Protein AF-A0A6N2LT58-F1 (afdb_monomer)

Solvent-accessible surface area (backbone atoms only — not comparable to full-atom values): 8124 Å² total; per-residue (Å²): 132,65,66,68,90,77,71,54,77,80,77,47,64,88,42,26,42,30,27,50,72,83,41,80,60,31,62,36,74,55,60,66,61,52,51,51,50,51,53,49,36,28,76,70,65,76,35,65,68,76,52,36,67,24,63,40,74,90,80,38,30,35,44,35,38,73,70,86,88,74,65,68,45,79,41,75,38,74,94,40,49,72,60,55,69,74,55,80,76,71,93,80,52,72,67,58,40,42,74,71,54,34,36,46,61,42,30,73,69,29,50,78,62,49,93,79,75,98,43,73,65,75,74,48,53,67,70,73,68,72,81,126

Organism: Salix viminalis (NCBI:txid40686)

pLDDT: mean 84.76, std 14.36, range [36.72, 97.31]

InterPro domains:
  IPR007646 RNA polymerase Rpb2, domain 4 [PF04566] (18-79)
  IPR015712 DNA-directed RNA polymerase, subunit 2 [PTHR20856] (9-120)

Structure (mmCIF, N/CA/C/O backbone):
data_AF-A0A6N2LT58-F1
#
_entry.id   AF-A0A6N2LT58-F1
#
loop_
_atom_site.group_PDB
_atom_site.id
_atom_site.type_symbol
_atom_site.label_atom_id
_atom_site.label_alt_id
_atom_site.label_comp_id
_atom_site.label_asym_id
_atom_site.label_entity_id
_atom_site.label_seq_id
_atom_site.pdbx_PDB_ins_code
_atom_site.Cartn_x
_atom_site.Cartn_y
_atom_site.Cartn_z
_atom_site.occupancy
_atom_site.B_iso_or_equiv
_atom_site.auth_seq_id
_atom_site.auth_comp_id
_atom_site.auth_asym_id
_atom_site.auth_atom_id
_atom_site.pdbx_PDB_model_num
ATOM 1 N N . MET A 1 1 ? -7.400 -14.099 9.795 1.00 52.59 1 MET A N 1
ATOM 2 C CA . MET A 1 1 ? -8.161 -12.868 10.086 1.00 52.59 1 MET A CA 1
ATOM 3 C C . MET A 1 1 ? -9.431 -13.277 10.810 1.00 52.59 1 MET A C 1
ATOM 5 O O . MET A 1 1 ? -10.234 -14.013 10.250 1.00 52.59 1 MET A O 1
ATOM 9 N N . GLU A 1 2 ? -9.542 -12.916 12.078 1.00 54.81 2 GLU A N 1
ATOM 10 C CA . GLU A 1 2 ? -10.715 -13.184 12.918 1.00 54.81 2 GLU A CA 1
ATOM 11 C C . GLU A 1 2 ? -11.794 -12.111 12.651 1.00 54.81 2 GLU A C 1
ATOM 13 O O . GLU A 1 2 ? -11.472 -10.959 12.351 1.00 54.81 2 GLU A O 1
ATOM 18 N N . LYS A 1 3 ? -13.079 -12.492 12.687 1.00 55.97 3 LYS A N 1
ATOM 19 C CA . LYS A 1 3 ? -14.204 -11.607 12.334 1.00 55.97 3 LYS A CA 1
ATOM 20 C C . LYS A 1 3 ? -14.567 -10.660 13.484 1.00 55.97 3 LYS A C 1
ATOM 22 O O . LYS A 1 3 ? -14.487 -11.021 14.650 1.00 55.97 3 LYS A O 1
ATOM 27 N N . LEU A 1 4 ? -15.049 -9.468 13.127 1.00 58.91 4 LEU A N 1
ATOM 28 C CA . LEU A 1 4 ? -15.333 -8.341 14.030 1.00 58.91 4 LEU A CA 1
ATOM 29 C C . LEU A 1 4 ? -16.300 -8.607 15.189 1.00 58.91 4 LEU A C 1
ATOM 31 O O . LEU A 1 4 ? -16.281 -7.877 16.174 1.00 58.91 4 LEU A O 1
ATOM 35 N N . VAL A 1 5 ? -17.173 -9.602 15.047 1.00 59.97 5 VAL A N 1
ATOM 36 C CA . VAL A 1 5 ?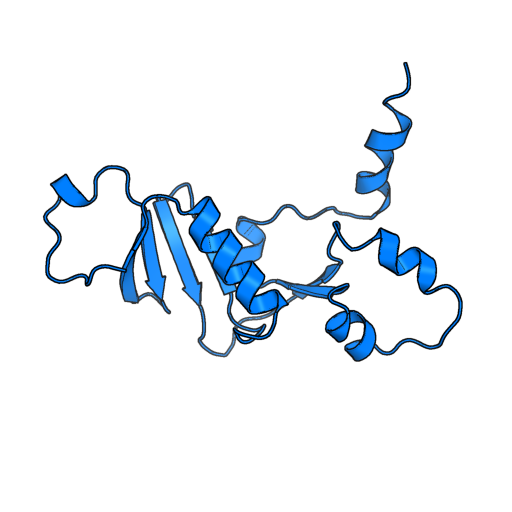 -18.330 -9.791 15.933 1.00 59.97 5 VAL A CA 1
ATOM 37 C C . VAL A 1 5 ? -17.921 -10.279 17.333 1.00 59.97 5 VAL A C 1
ATOM 39 O O . VAL A 1 5 ? -18.688 -10.119 18.276 1.00 59.97 5 VAL A O 1
ATOM 42 N N . ASP A 1 6 ? -16.691 -10.785 17.495 1.00 58.19 6 ASP A N 1
ATOM 43 C CA . ASP A 1 6 ? -16.266 -11.523 18.695 1.00 58.19 6 ASP A CA 1
ATOM 44 C C . ASP A 1 6 ? -15.222 -10.797 19.578 1.00 58.19 6 ASP A C 1
ATOM 46 O O . ASP A 1 6 ? -14.580 -11.419 20.435 1.00 58.19 6 ASP A O 1
ATOM 50 N N . TYR A 1 7 ? -15.023 -9.483 19.408 1.00 60.06 7 TYR A N 1
ATOM 51 C CA . TYR A 1 7 ? -13.982 -8.741 20.135 1.00 60.06 7 TYR A CA 1
ATOM 52 C C . TYR A 1 7 ? -14.486 -7.987 21.373 1.00 60.06 7 TYR A C 1
ATOM 54 O O . TYR A 1 7 ? -15.169 -6.971 21.278 1.00 60.06 7 TYR A O 1
ATOM 62 N N . THR A 1 8 ? -14.049 -8.429 22.555 1.00 62.91 8 THR A N 1
ATOM 63 C CA . THR A 1 8 ? -14.052 -7.632 23.793 1.00 62.91 8 THR A CA 1
ATOM 64 C C . THR A 1 8 ? -12.885 -6.635 23.811 1.00 62.91 8 THR A C 1
ATOM 66 O O . THR A 1 8 ? -11.825 -6.910 23.253 1.00 62.91 8 THR A O 1
ATOM 69 N N . TYR A 1 9 ? -13.046 -5.491 24.493 1.00 64.56 9 TYR A N 1
ATOM 70 C CA . TYR A 1 9 ? -12.046 -4.405 24.545 1.00 64.56 9 TYR A CA 1
ATOM 71 C C . TYR A 1 9 ? -10.641 -4.887 24.957 1.00 64.56 9 TYR A C 1
ATOM 73 O O . TYR A 1 9 ? -9.645 -4.497 24.357 1.00 64.56 9 TYR A O 1
ATOM 81 N N . THR A 1 10 ? -10.560 -5.822 25.906 1.00 63.62 10 THR A N 1
ATOM 82 C CA . THR A 1 10 ? -9.302 -6.419 26.387 1.00 63.62 10 THR A CA 1
ATOM 83 C C . THR A 1 10 ? -8.560 -7.227 25.314 1.00 63.62 10 THR A C 1
ATOM 85 O O . THR A 1 10 ? -7.340 -7.299 25.337 1.00 63.62 10 THR A O 1
ATOM 88 N N . LYS A 1 11 ? -9.265 -7.813 24.333 1.00 70.88 11 LYS A N 1
ATOM 89 C CA . LYS A 1 11 ? -8.638 -8.554 23.219 1.00 70.88 11 LYS A CA 1
ATOM 90 C C . LYS A 1 11 ? -8.068 -7.642 22.123 1.00 70.88 11 LYS A C 1
ATOM 92 O O . LYS A 1 11 ? -7.389 -8.138 21.225 1.00 70.88 11 LYS A O 1
ATOM 97 N N . LEU A 1 12 ? -8.365 -6.342 22.168 1.00 73.62 12 LEU A N 1
ATOM 98 C CA . LEU A 1 12 ? -7.896 -5.342 21.201 1.00 73.62 12 LEU A CA 1
ATOM 99 C C . LEU A 1 12 ? -6.615 -4.633 21.662 1.00 73.62 12 LEU A C 1
ATOM 101 O O . LEU A 1 12 ? -5.973 -3.939 20.872 1.00 73.62 12 LEU A O 1
ATOM 105 N N . GLU A 1 13 ? -6.233 -4.796 22.929 1.00 80.38 13 GLU A N 1
ATOM 106 C CA . GLU A 1 13 ? -5.013 -4.213 23.476 1.00 80.38 13 GLU A CA 1
ATOM 107 C C . GLU A 1 13 ? -3.783 -4.741 22.717 1.00 80.38 13 GLU A C 1
ATOM 109 O O . GLU A 1 13 ? -3.700 -5.920 22.381 1.00 80.38 13 GLU A O 1
ATOM 114 N N . GLY A 1 14 ? -2.857 -3.853 22.344 1.00 84.00 14 GLY A N 1
ATOM 115 C CA . GLY A 1 14 ? -1.689 -4.219 21.528 1.00 84.00 14 GLY A CA 1
ATOM 116 C C . GLY A 1 14 ? -1.953 -4.472 20.032 1.00 84.00 14 GLY A C 1
ATOM 117 O O . GLY A 1 14 ? -1.006 -4.434 19.252 1.00 84.00 14 GLY A O 1
ATOM 118 N N . LYS A 1 15 ? -3.212 -4.569 19.571 1.00 90.44 15 LYS A N 1
ATOM 119 C CA . LYS A 1 15 ? -3.549 -4.792 18.146 1.00 90.44 15 LYS A CA 1
ATOM 120 C C . LYS A 1 15 ? -3.869 -3.509 17.371 1.00 90.44 15 LYS A C 1
ATOM 122 O O . LYS A 1 15 ? -4.354 -2.538 17.949 1.00 90.44 15 LYS A O 1
ATOM 127 N N . HIS A 1 16 ? -3.620 -3.524 16.065 1.00 93.75 16 HIS A N 1
ATOM 128 C CA . HIS A 1 16 ? -3.985 -2.469 15.118 1.00 93.75 16 HIS A CA 1
ATOM 129 C C . HIS A 1 16 ? -5.311 -2.805 14.433 1.00 93.75 16 HIS A C 1
ATOM 131 O O . HIS A 1 16 ? -5.568 -3.963 14.100 1.00 93.75 16 HIS A O 1
ATOM 137 N N . LYS A 1 17 ? -6.169 -1.808 14.214 1.00 94.12 17 LYS A N 1
ATOM 138 C CA . LYS A 1 17 ? -7.443 -2.004 13.504 1.00 94.12 17 LYS A CA 1
ATOM 139 C C . LYS A 1 17 ? -7.211 -2.006 12.000 1.00 94.12 17 LYS A C 1
ATOM 141 O O . LYS A 1 17 ? -6.447 -1.192 11.504 1.00 94.12 17 LYS A O 1
ATOM 146 N N . VAL A 1 18 ? -7.896 -2.877 11.269 1.00 96.50 18 VAL A N 1
ATOM 147 C CA . VAL A 1 18 ? -7.812 -2.952 9.806 1.00 96.50 18 VAL A CA 1
ATOM 148 C C . VAL A 1 18 ? -9.106 -2.430 9.200 1.00 96.50 18 VAL A C 1
ATOM 150 O O . VAL A 1 18 ? -10.177 -2.981 9.464 1.00 96.50 18 VAL A O 1
ATOM 153 N N . PHE A 1 19 ? -9.008 -1.399 8.371 1.00 97.12 19 PHE A N 1
ATOM 154 C CA . PHE A 1 19 ? -10.127 -0.782 7.670 1.00 97.12 19 PHE A CA 1
ATOM 155 C C . PHE A 1 19 ? -10.036 -1.029 6.165 1.00 97.12 19 PHE A C 1
ATOM 157 O O . PHE A 1 19 ? -8.963 -0.914 5.580 1.00 97.12 19 PHE A O 1
ATOM 164 N N . LEU A 1 20 ? -11.175 -1.317 5.537 1.00 96.75 20 LEU A N 1
ATOM 165 C CA . LEU A 1 20 ? -11.339 -1.398 4.089 1.00 96.75 20 LEU A CA 1
ATOM 166 C C . LEU A 1 20 ? -12.399 -0.383 3.654 1.00 96.75 20 LEU A C 1
ATOM 168 O O . LEU A 1 20 ? -13.561 -0.515 4.033 1.00 96.75 20 LEU A O 1
ATOM 172 N N . ASN A 1 21 ? -12.005 0.629 2.876 1.00 95.62 21 ASN A N 1
ATOM 173 C CA . ASN A 1 21 ? -12.878 1.730 2.435 1.00 95.62 21 ASN A CA 1
ATOM 174 C C . ASN A 1 21 ? -13.663 2.369 3.604 1.00 95.62 21 ASN A C 1
ATOM 176 O O . ASN A 1 21 ? -14.866 2.603 3.512 1.00 95.62 21 ASN A O 1
ATOM 180 N N . GLY A 1 22 ? -12.998 2.568 4.748 1.00 93.38 22 GLY A N 1
ATOM 181 C CA . GLY A 1 22 ? -13.601 3.116 5.971 1.00 93.38 22 GLY A CA 1
ATOM 182 C C . GLY A 1 22 ? -14.407 2.119 6.817 1.00 93.38 22 GLY A C 1
ATOM 183 O O . GLY A 1 22 ? -14.709 2.409 7.972 1.00 93.38 22 GLY A O 1
ATOM 184 N N . GLY A 1 23 ? -14.709 0.922 6.307 1.00 96.06 23 GLY A N 1
ATOM 185 C CA . GLY A 1 23 ? -15.316 -0.148 7.096 1.00 96.06 23 GLY A CA 1
ATOM 186 C C . GLY A 1 23 ? -14.270 -0.882 7.929 1.00 96.06 23 GLY A C 1
ATOM 187 O O . GLY A 1 23 ? -13.305 -1.404 7.377 1.00 96.06 23 GLY A O 1
ATOM 188 N N . TRP A 1 24 ? -14.446 -0.962 9.249 1.00 93.38 24 TRP A N 1
ATOM 189 C CA . TRP A 1 24 ? -13.612 -1.832 10.086 1.00 93.38 24 TRP A CA 1
ATOM 190 C C . TRP A 1 24 ? -13.877 -3.287 9.670 1.00 93.38 24 TRP A C 1
ATOM 192 O O . TRP A 1 24 ? -15.033 -3.699 9.614 1.00 93.38 24 TRP A O 1
ATOM 202 N N . VAL A 1 25 ? -12.831 -4.056 9.350 1.00 93.56 25 VAL A N 1
ATOM 203 C CA . VAL A 1 25 ? -12.945 -5.460 8.898 1.00 93.56 25 VAL A CA 1
ATOM 204 C C . VAL A 1 25 ? -12.238 -6.468 9.804 1.00 93.56 25 VAL A C 1
ATOM 206 O O . VAL A 1 25 ? -12.555 -7.655 9.759 1.00 93.56 25 VAL A O 1
ATOM 209 N N . GLY A 1 26 ? -11.326 -6.022 10.667 1.00 91.50 26 GLY A N 1
ATOM 210 C CA . GLY A 1 26 ? -10.672 -6.886 11.647 1.00 91.50 26 GLY A CA 1
ATOM 211 C C . GLY A 1 26 ? -9.520 -6.197 12.362 1.00 91.50 26 GLY A C 1
ATOM 212 O O . GLY A 1 26 ? -9.413 -4.972 12.356 1.00 91.50 26 GLY A O 1
ATOM 213 N N . VAL A 1 27 ? -8.646 -6.981 12.981 1.00 93.25 27 VAL A N 1
ATOM 214 C CA . VAL A 1 27 ? -7.443 -6.482 13.656 1.00 93.25 27 VAL A CA 1
ATOM 215 C C . VAL A 1 27 ? -6.212 -7.276 13.242 1.00 93.25 27 VAL A C 1
ATOM 217 O O . VAL A 1 27 ? -6.321 -8.445 12.867 1.00 93.25 27 VAL A O 1
ATOM 220 N N . CYS A 1 28 ? -5.043 -6.649 13.323 1.00 91.69 28 CYS A N 1
ATOM 221 C CA . CYS A 1 28 ? -3.749 -7.290 13.125 1.00 91.69 28 CYS A CA 1
ATOM 222 C C . CYS A 1 28 ? -2.829 -7.030 14.322 1.00 91.69 28 CYS A C 1
ATOM 224 O O . CYS A 1 28 ? -2.812 -5.938 14.888 1.00 91.69 28 CYS A O 1
ATOM 226 N N . GLU A 1 29 ? -2.070 -8.047 14.719 1.00 91.62 29 GLU A N 1
ATOM 227 C CA . GLU A 1 29 ? -1.076 -7.937 15.795 1.00 91.62 29 GLU A CA 1
ATOM 228 C C . GLU A 1 29 ? 0.207 -7.282 15.282 1.00 91.62 29 GLU A C 1
ATOM 230 O O . GLU A 1 29 ? 0.686 -6.328 15.886 1.00 91.62 29 GLU A O 1
ATOM 235 N N . ASP A 1 30 ? 0.688 -7.722 14.117 1.00 94.62 30 ASP A N 1
ATOM 236 C CA . ASP A 1 30 ? 1.851 -7.149 13.443 1.00 94.62 30 ASP A CA 1
ATOM 237 C C . ASP A 1 30 ? 1.416 -6.360 12.191 1.00 94.62 30 ASP A C 1
ATOM 239 O O . ASP A 1 30 ? 1.203 -6.950 11.125 1.00 94.62 30 ASP A O 1
ATOM 243 N N . PRO A 1 31 ? 1.232 -5.028 12.292 1.00 94.62 31 PRO A N 1
ATOM 244 C CA . PRO A 1 31 ? 0.849 -4.208 11.145 1.00 94.62 31 PRO A CA 1
ATOM 245 C C . PRO A 1 31 ? 1.975 -4.084 10.112 1.00 94.62 31 PRO A C 1
ATOM 247 O O . PRO A 1 31 ? 1.687 -3.872 8.937 1.00 94.62 31 PRO A O 1
ATOM 250 N N . CYS A 1 32 ? 3.241 -4.207 10.526 1.00 93.94 32 CYS A N 1
ATOM 251 C CA . CYS A 1 32 ? 4.395 -4.043 9.649 1.00 93.94 32 CYS A CA 1
ATOM 252 C C . CYS A 1 32 ? 4.479 -5.215 8.668 1.00 93.94 32 CYS A C 1
ATOM 254 O O . CYS A 1 32 ? 4.496 -5.005 7.452 1.00 93.94 32 CYS A O 1
ATOM 256 N N . LEU A 1 33 ? 4.424 -6.448 9.185 1.00 96.00 33 LEU A N 1
ATOM 257 C CA . LEU A 1 33 ? 4.370 -7.649 8.354 1.00 96.00 33 LEU A CA 1
ATOM 258 C C . LEU A 1 33 ? 3.104 -7.672 7.495 1.00 96.00 33 LEU A C 1
ATOM 260 O O . LEU A 1 33 ? 3.191 -7.905 6.291 1.00 96.00 33 LEU A O 1
ATOM 264 N N . PHE A 1 34 ? 1.941 -7.360 8.076 1.00 96.19 34 PHE A N 1
ATOM 265 C CA . PHE A 1 34 ? 0.669 -7.376 7.351 1.00 96.19 34 PHE A CA 1
ATOM 266 C C . PHE A 1 34 ? 0.664 -6.414 6.151 1.00 96.19 34 PHE A C 1
ATOM 268 O O . PHE A 1 34 ? 0.306 -6.798 5.036 1.00 96.19 34 PHE A O 1
ATOM 275 N N . VAL A 1 35 ? 1.110 -5.169 6.344 1.00 95.81 35 VAL A N 1
ATOM 276 C CA . VAL A 1 35 ? 1.215 -4.183 5.257 1.00 95.81 35 VAL A CA 1
ATOM 277 C C . VAL A 1 35 ? 2.291 -4.578 4.247 1.00 95.81 35 VAL A C 1
ATOM 279 O O . VAL A 1 35 ? 2.065 -4.458 3.040 1.00 95.81 35 VAL A O 1
ATOM 282 N N . GLY A 1 36 ? 3.430 -5.103 4.706 1.00 95.00 36 GLY A N 1
ATOM 283 C CA . GLY A 1 36 ? 4.497 -5.605 3.840 1.00 95.00 36 GLY A CA 1
ATOM 284 C C . GLY A 1 36 ? 4.028 -6.724 2.905 1.00 95.00 36 GLY A C 1
ATOM 285 O O . GLY A 1 36 ? 4.310 -6.687 1.702 1.00 95.00 36 GLY A O 1
ATOM 286 N N . GLU A 1 37 ? 3.255 -7.682 3.419 1.00 96.62 37 GLU A N 1
ATOM 287 C CA . GLU A 1 37 ? 2.668 -8.766 2.629 1.00 96.62 37 GLU A CA 1
ATOM 288 C C . GLU A 1 37 ? 1.660 -8.249 1.599 1.00 96.62 37 GLU A C 1
ATOM 290 O O . GLU A 1 37 ? 1.750 -8.623 0.428 1.00 96.62 37 GLU A O 1
ATOM 295 N N . LEU A 1 38 ? 0.755 -7.341 1.982 1.00 96.50 38 LEU A N 1
ATOM 296 C CA . LEU A 1 38 ? -0.211 -6.746 1.051 1.00 96.50 38 LEU A CA 1
ATOM 297 C C . LEU A 1 38 ? 0.482 -5.957 -0.068 1.00 96.50 38 LEU A C 1
ATOM 299 O O . LEU A 1 38 ? 0.165 -6.139 -1.247 1.00 96.50 38 LEU A O 1
ATOM 303 N N . ARG A 1 39 ? 1.483 -5.134 0.265 1.00 94.50 39 ARG A N 1
ATOM 304 C CA . ARG A 1 39 ? 2.289 -4.411 -0.734 1.00 94.50 39 ARG A CA 1
ATOM 305 C C . ARG A 1 39 ? 3.051 -5.387 -1.643 1.00 94.50 39 ARG A C 1
ATOM 307 O O . ARG A 1 39 ? 3.105 -5.193 -2.855 1.00 94.50 39 ARG A O 1
ATOM 314 N N . SER A 1 40 ? 3.566 -6.492 -1.102 1.00 93.94 40 SER A N 1
ATOM 315 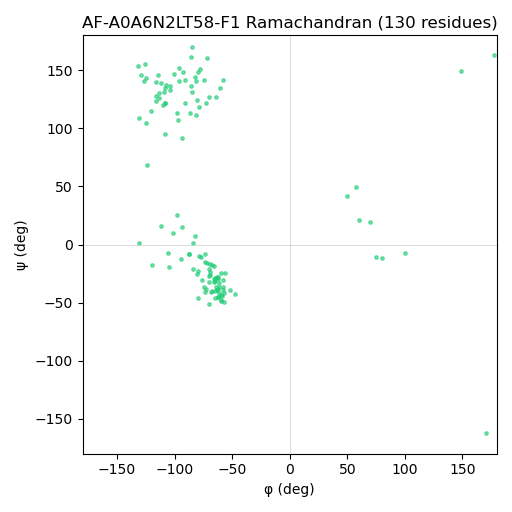C CA . SER A 1 40 ? 4.192 -7.566 -1.890 1.00 93.94 40 SER A CA 1
ATOM 316 C C . SER A 1 40 ? 3.198 -8.270 -2.826 1.00 93.94 40 SER A C 1
ATOM 318 O O . SER A 1 40 ? 3.510 -8.552 -3.984 1.00 93.94 40 SER A O 1
ATOM 320 N N . MET A 1 41 ? 1.967 -8.524 -2.377 1.00 96.06 41 MET A N 1
ATOM 321 C CA . MET A 1 41 ? 0.889 -9.041 -3.228 1.00 96.06 41 MET A CA 1
ATOM 322 C C . MET A 1 41 ? 0.547 -8.067 -4.364 1.00 96.06 41 MET A C 1
ATOM 324 O O . MET A 1 41 ? 0.400 -8.509 -5.506 1.00 96.06 41 MET A O 1
ATOM 328 N N . ARG A 1 42 ? 0.494 -6.754 -4.091 1.00 94.50 42 ARG A N 1
ATOM 329 C CA . ARG A 1 42 ? 0.312 -5.706 -5.113 1.00 94.50 42 ARG A CA 1
ATOM 330 C C . ARG A 1 42 ? 1.438 -5.721 -6.148 1.00 94.50 42 ARG A C 1
ATOM 332 O O . ARG A 1 42 ? 1.160 -5.802 -7.342 1.00 94.50 42 ARG A O 1
ATOM 339 N N . ARG A 1 43 ? 2.702 -5.757 -5.712 1.00 91.12 43 ARG A N 1
ATOM 340 C CA . ARG A 1 43 ? 3.870 -5.847 -6.613 1.00 91.12 43 ARG A CA 1
ATOM 341 C C . ARG A 1 43 ? 3.878 -7.122 -7.464 1.00 91.12 43 ARG A C 1
ATOM 343 O O . ARG A 1 43 ? 4.284 -7.087 -8.621 1.00 91.12 43 ARG A O 1
ATOM 350 N N . ARG A 1 44 ? 3.358 -8.236 -6.936 1.00 92.25 44 ARG A N 1
ATOM 351 C CA . ARG A 1 44 ? 3.168 -9.504 -7.669 1.00 92.25 44 ARG A CA 1
ATOM 352 C C . ARG A 1 44 ? 1.894 -9.551 -8.526 1.00 92.25 44 ARG A C 1
ATOM 354 O O . ARG A 1 44 ? 1.577 -10.610 -9.061 1.00 92.25 44 ARG A O 1
ATOM 361 N N . ARG A 1 45 ? 1.159 -8.438 -8.659 1.00 91.56 45 ARG A N 1
ATOM 362 C CA . ARG A 1 45 ? -0.121 -8.318 -9.391 1.00 91.56 45 ARG A CA 1
ATOM 363 C C . ARG A 1 45 ? -1.253 -9.210 -8.874 1.00 91.56 45 ARG A C 1
ATOM 365 O O . ARG A 1 45 ? -2.205 -9.479 -9.600 1.00 91.56 45 ARG A O 1
ATOM 372 N N . GLN A 1 46 ? -1.167 -9.665 -7.627 1.00 95.38 46 GLN A N 1
ATOM 373 C CA . GLN A 1 46 ? -2.261 -10.384 -6.967 1.00 95.38 46 GLN A CA 1
ATOM 374 C C . GLN A 1 46 ? -3.324 -9.414 -6.436 1.00 95.38 46 GLN A C 1
ATOM 376 O O . GLN A 1 46 ? -4.485 -9.787 -6.300 1.00 95.38 46 GLN A O 1
ATOM 381 N N . LEU A 1 47 ? -2.928 -8.167 -6.163 1.00 95.31 47 LEU A N 1
ATOM 382 C CA . LEU A 1 47 ? -3.829 -7.053 -5.877 1.00 95.31 47 LEU A CA 1
ATOM 383 C C . LEU A 1 47 ? -3.724 -6.002 -6.992 1.00 95.31 47 LEU A C 1
ATOM 385 O O . LEU A 1 47 ? -2.625 -5.803 -7.523 1.00 95.31 47 LEU A O 1
ATOM 389 N N . PRO A 1 48 ? -4.827 -5.313 -7.344 1.00 94.56 48 PRO A N 1
ATOM 390 C CA . PRO A 1 48 ? -4.779 -4.192 -8.275 1.00 94.56 48 PRO A CA 1
ATOM 391 C C . PRO A 1 48 ? -3.825 -3.104 -7.776 1.00 94.56 48 PRO A C 1
ATOM 393 O O . PRO A 1 48 ? -3.781 -2.799 -6.585 1.00 94.56 48 PRO A O 1
ATOM 396 N N . TYR A 1 49 ? -3.083 -2.481 -8.690 1.00 93.12 49 TYR A N 1
ATOM 397 C CA . TYR A 1 49 ? -2.114 -1.437 -8.345 1.00 93.12 49 TYR A CA 1
ATOM 398 C C . TYR A 1 49 ? -2.763 -0.163 -7.786 1.00 93.12 49 TYR A C 1
ATOM 400 O O . TYR A 1 49 ? -2.087 0.639 -7.157 1.00 93.12 49 TYR A O 1
ATOM 408 N N . GLN A 1 50 ? -4.066 0.018 -8.014 1.00 94.75 50 GLN A N 1
ATOM 409 C CA . GLN A 1 50 ? -4.867 1.116 -7.473 1.00 94.75 50 GLN A CA 1
ATOM 410 C C . GLN A 1 50 ? -5.240 0.918 -5.998 1.00 94.75 50 GLN A C 1
ATOM 412 O O . GLN A 1 50 ? -5.786 1.829 -5.370 1.00 94.75 50 GLN A O 1
ATOM 417 N N . VAL A 1 51 ? -5.004 -0.278 -5.450 1.00 95.81 51 VAL A N 1
ATOM 418 C CA . VAL A 1 51 ? -5.211 -0.525 -4.027 1.00 95.81 51 VAL A CA 1
ATOM 419 C C . VAL A 1 51 ? -4.103 0.169 -3.255 1.00 95.81 51 VAL A C 1
ATOM 421 O O . VAL A 1 51 ? -2.917 -0.094 -3.457 1.00 95.81 51 VAL A O 1
ATOM 424 N N . GLU A 1 52 ? -4.518 1.050 -2.363 1.00 95.81 52 GLU A N 1
ATOM 425 C CA . GLU A 1 52 ? -3.637 1.837 -1.517 1.00 95.81 52 GLU A CA 1
ATOM 426 C C . GLU A 1 52 ? -3.643 1.257 -0.116 1.00 95.81 52 GLU A C 1
ATOM 428 O O . GLU A 1 52 ? -4.696 0.857 0.393 1.00 95.81 52 GLU A O 1
ATOM 433 N N . ILE A 1 53 ? -2.458 1.163 0.475 1.00 96.38 53 ILE A N 1
ATOM 434 C CA . ILE A 1 53 ? -2.259 0.495 1.756 1.00 96.38 53 ILE A CA 1
ATOM 435 C C . ILE A 1 53 ? -1.446 1.439 2.634 1.00 96.38 53 ILE A C 1
ATOM 437 O O . ILE A 1 53 ? -0.251 1.637 2.404 1.00 96.38 53 ILE A O 1
ATOM 441 N N . LYS A 1 54 ? -2.098 2.004 3.650 1.00 95.69 54 LYS A N 1
ATOM 442 C CA . LYS A 1 54 ? -1.491 2.910 4.628 1.00 95.69 54 LYS A CA 1
ATOM 443 C C . LYS A 1 54 ? -1.381 2.224 5.983 1.00 95.69 54 LYS A C 1
ATOM 445 O O . LYS A 1 54 ? -2.372 1.683 6.484 1.00 95.69 54 LYS A O 1
ATOM 450 N N . ARG A 1 55 ? -0.200 2.299 6.596 1.00 95.62 55 ARG A N 1
ATOM 451 C CA . ARG A 1 55 ? -0.014 2.028 8.021 1.00 95.62 55 ARG A CA 1
ATOM 452 C C . ARG A 1 55 ? -0.025 3.353 8.779 1.00 95.62 55 ARG A C 1
ATOM 454 O O . ARG A 1 55 ? 0.925 4.118 8.716 1.00 95.62 55 ARG A O 1
ATOM 461 N N . ASP A 1 56 ? -1.101 3.620 9.501 1.00 95.19 56 ASP A N 1
ATOM 462 C CA . ASP A 1 56 ? -1.200 4.776 10.387 1.00 95.19 56 ASP A CA 1
ATOM 463 C C . ASP A 1 56 ? -0.792 4.354 11.804 1.00 95.19 56 ASP A C 1
ATOM 465 O O . ASP A 1 56 ? -1.600 3.859 12.596 1.00 95.19 56 ASP A O 1
ATOM 469 N N . GLU A 1 57 ? 0.496 4.510 12.111 1.00 92.25 57 GLU A N 1
ATOM 470 C CA . GLU A 1 57 ? 1.047 4.131 13.415 1.00 92.25 57 GLU A CA 1
ATOM 471 C C . GLU A 1 57 ? 0.492 4.999 14.553 1.00 92.25 57 GLU A C 1
ATOM 473 O O . GLU A 1 57 ? 0.297 4.515 15.668 1.00 92.25 57 GLU A O 1
ATOM 478 N N . GLN A 1 58 ? 0.186 6.271 14.277 1.00 92.38 58 GLN A N 1
ATOM 479 C CA . GLN A 1 58 ? -0.321 7.201 15.287 1.00 92.38 58 GLN A CA 1
ATOM 480 C C . GLN A 1 58 ? -1.730 6.821 15.743 1.00 92.38 58 GLN A C 1
ATOM 482 O O . GLN A 1 58 ? -2.027 6.873 16.937 1.00 92.38 58 GLN A O 1
ATOM 487 N N . GLN A 1 59 ? -2.588 6.410 14.806 1.00 93.44 59 GLN A N 1
ATOM 488 C CA . GLN A 1 59 ? -3.949 5.954 15.107 1.00 93.44 59 GLN A CA 1
ATOM 489 C C . GLN A 1 59 ? -4.026 4.461 15.440 1.00 93.44 59 GLN A C 1
ATOM 491 O O . GLN A 1 59 ? -5.065 3.974 15.891 1.00 93.44 59 GLN A O 1
ATOM 496 N N . ARG A 1 60 ? -2.924 3.730 15.256 1.00 93.81 60 ARG A N 1
ATOM 497 C CA . ARG A 1 60 ? -2.854 2.271 15.352 1.00 93.81 60 ARG A CA 1
ATOM 498 C C . ARG A 1 60 ? -3.831 1.588 14.389 1.00 93.81 60 ARG A C 1
ATOM 500 O O . ARG A 1 60 ? -4.588 0.682 14.759 1.00 93.81 60 ARG A O 1
ATOM 507 N N . GLU A 1 61 ? -3.792 2.011 13.129 1.00 95.38 61 GLU A N 1
ATOM 508 C CA . GLU A 1 61 ? -4.679 1.535 12.069 1.00 95.38 61 GLU A CA 1
ATOM 509 C C . GLU A 1 61 ? -3.909 1.106 10.817 1.00 95.38 61 GLU A C 1
ATOM 511 O O . GLU A 1 61 ? -2.906 1.694 10.429 1.00 95.38 61 GLU A O 1
ATOM 516 N N . VAL A 1 62 ? -4.425 0.090 10.138 1.00 96.75 62 VAL A N 1
ATOM 517 C CA . VAL A 1 62 ? -4.094 -0.230 8.753 1.00 96.75 62 VAL A CA 1
ATOM 518 C C . VAL A 1 62 ? -5.308 0.133 7.917 1.00 96.75 62 VAL A C 1
ATOM 520 O O . VAL A 1 62 ? -6.399 -0.391 8.147 1.00 96.75 62 VAL A O 1
ATOM 523 N N . ARG A 1 63 ? -5.136 1.025 6.945 1.00 97.00 63 ARG A N 1
ATOM 524 C CA . ARG A 1 63 ? -6.214 1.470 6.059 1.00 97.00 63 ARG A CA 1
ATOM 525 C C . ARG A 1 63 ? -5.939 0.993 4.644 1.00 97.00 63 ARG A C 1
ATOM 527 O O . ARG A 1 63 ? -4.866 1.228 4.093 1.00 97.00 63 ARG A O 1
ATOM 534 N N . ILE A 1 64 ? -6.922 0.308 4.076 1.00 97.31 64 ILE A N 1
ATOM 535 C CA . ILE A 1 64 ? -6.895 -0.217 2.718 1.00 97.31 64 ILE A CA 1
ATOM 536 C C . ILE A 1 64 ? -7.990 0.492 1.935 1.00 97.31 64 ILE A C 1
ATOM 538 O O . ILE A 1 64 ? -9.167 0.437 2.303 1.00 97.31 64 ILE A O 1
ATOM 542 N N . PHE A 1 65 ? -7.607 1.125 0.836 1.00 96.69 65 PHE A N 1
ATOM 543 C CA . PHE A 1 65 ? -8.537 1.810 -0.049 1.00 96.69 65 PHE A CA 1
ATOM 544 C C . PHE A 1 65 ? -8.529 1.137 -1.422 1.00 96.69 65 PHE A C 1
ATOM 546 O O . PHE A 1 65 ? -7.482 0.921 -2.036 1.00 96.69 65 PHE A O 1
ATOM 553 N N . SER A 1 66 ? -9.717 0.784 -1.902 1.00 95.12 66 SER A N 1
ATOM 554 C CA . SER A 1 66 ? -9.970 0.078 -3.170 1.00 95.12 66 SER A CA 1
ATOM 555 C C . SER A 1 66 ? -11.058 0.744 -4.021 1.00 95.12 66 SER A C 1
ATOM 557 O O . SER A 1 66 ? -11.384 0.262 -5.103 1.00 95.12 66 SER A O 1
ATOM 559 N N . ASP A 1 67 ? -11.614 1.855 -3.545 1.00 93.94 67 ASP A N 1
ATOM 560 C CA . ASP A 1 67 ? -12.572 2.700 -4.250 1.00 93.94 67 ASP A CA 1
ATOM 561 C C . ASP A 1 67 ? -11.923 3.507 -5.389 1.00 93.94 67 ASP A C 1
ATOM 563 O O . ASP A 1 67 ? -10.706 3.677 -5.466 1.00 93.94 67 ASP A O 1
ATOM 567 N N . ALA A 1 68 ? -12.745 3.982 -6.323 1.00 92.44 68 ALA A N 1
AT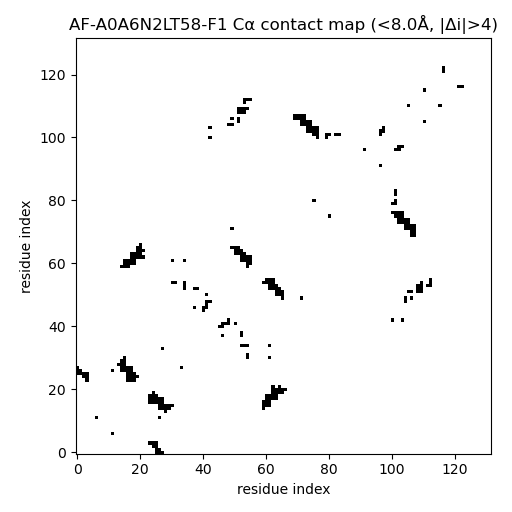OM 568 C CA . ALA A 1 68 ? -12.287 4.774 -7.460 1.00 92.44 68 ALA A CA 1
ATOM 569 C C . ALA A 1 68 ? -12.179 6.268 -7.108 1.00 92.44 68 ALA A C 1
ATOM 571 O O . ALA A 1 68 ? -12.814 6.746 -6.174 1.00 92.44 68 ALA A O 1
ATOM 572 N N . GLY A 1 69 ? -11.419 7.021 -7.910 1.00 91.31 69 GLY A N 1
ATOM 573 C CA . GLY A 1 69 ? -11.326 8.486 -7.809 1.00 91.31 69 GLY A CA 1
ATOM 574 C C . GLY A 1 69 ? -10.092 9.009 -7.072 1.00 91.31 69 GLY A C 1
ATOM 575 O O . GLY A 1 69 ? -9.837 10.210 -7.106 1.00 91.31 69 GLY A O 1
ATOM 576 N N . ARG A 1 70 ? -9.291 8.126 -6.468 1.00 90.38 70 ARG A N 1
ATOM 577 C CA . ARG A 1 70 ? -8.005 8.491 -5.862 1.00 90.38 70 ARG A CA 1
ATOM 578 C C . ARG A 1 70 ? -6.942 8.744 -6.926 1.00 90.38 70 ARG A C 1
ATOM 580 O O . ARG A 1 70 ? -6.882 8.063 -7.951 1.00 90.38 70 ARG A O 1
ATOM 587 N N . ILE A 1 71 ? -6.111 9.747 -6.668 1.00 92.81 71 ILE A N 1
ATOM 588 C CA . ILE A 1 71 ? -4.986 10.108 -7.526 1.00 92.81 71 ILE A CA 1
ATOM 589 C C . ILE A 1 71 ? -3.795 9.242 -7.131 1.00 92.81 71 ILE A C 1
ATOM 591 O O . ILE A 1 71 ? -3.511 9.061 -5.950 1.00 92.81 71 ILE A O 1
ATOM 595 N N . LEU A 1 72 ? -3.095 8.721 -8.136 1.00 94.44 72 LEU A N 1
ATOM 596 C CA . LEU A 1 72 ? -1.884 7.936 -7.949 1.00 94.44 72 LEU A CA 1
ATOM 597 C C . LEU A 1 72 ? -0.705 8.663 -8.582 1.00 94.44 72 LEU A C 1
ATOM 599 O O . LEU A 1 72 ? -0.805 9.196 -9.691 1.00 94.44 72 LEU A O 1
ATOM 603 N N . ARG A 1 73 ? 0.431 8.632 -7.895 1.00 94.38 73 ARG A N 1
ATOM 604 C CA . ARG A 1 73 ? 1.698 9.195 -8.340 1.00 94.38 73 ARG A CA 1
ATOM 605 C C . ARG A 1 73 ? 2.672 8.060 -8.667 1.00 94.38 73 ARG A C 1
ATOM 607 O O . ARG A 1 73 ? 2.978 7.258 -7.788 1.00 94.38 73 ARG A O 1
ATOM 614 N N . PRO A 1 74 ? 3.178 7.957 -9.908 1.00 94.50 74 PRO A N 1
ATOM 615 C CA . PRO A 1 74 ? 4.237 7.007 -10.221 1.00 94.50 74 PRO A CA 1
ATOM 616 C C . PRO A 1 74 ? 5.552 7.452 -9.572 1.00 94.50 74 PRO A C 1
ATOM 618 O O . PRO A 1 74 ? 6.003 8.579 -9.787 1.00 94.50 74 PRO A O 1
ATOM 621 N N . LEU A 1 75 ? 6.178 6.558 -8.812 1.00 93.19 75 LEU A N 1
ATOM 622 C CA . LEU A 1 75 ? 7.478 6.750 -8.175 1.00 93.19 75 LEU A CA 1
ATOM 623 C C . LEU A 1 75 ? 8.433 5.620 -8.556 1.00 93.19 75 LEU A C 1
ATOM 625 O O . LEU A 1 75 ? 8.007 4.523 -8.908 1.00 93.19 75 LEU A O 1
ATOM 629 N N . ILE A 1 76 ? 9.735 5.898 -8.494 1.00 92.06 76 ILE A N 1
ATOM 630 C CA . ILE A 1 76 ? 10.774 4.897 -8.748 1.00 92.06 76 ILE A CA 1
ATOM 631 C C . ILE A 1 76 ? 11.043 4.119 -7.460 1.00 92.06 76 ILE A C 1
ATOM 633 O O . ILE A 1 76 ? 11.269 4.718 -6.409 1.00 92.06 76 ILE A O 1
ATOM 637 N N . VAL A 1 77 ? 11.067 2.792 -7.555 1.00 91.56 77 VAL A N 1
ATOM 638 C CA . VAL A 1 77 ? 11.371 1.901 -6.433 1.00 91.56 77 VAL A CA 1
ATOM 639 C C . VAL A 1 77 ? 12.882 1.863 -6.202 1.00 91.56 77 VAL A C 1
ATOM 641 O O . VAL A 1 77 ? 13.638 1.423 -7.070 1.00 91.56 77 VAL A O 1
ATOM 644 N N . VAL A 1 78 ? 13.319 2.301 -5.017 1.00 89.69 78 VAL A N 1
ATOM 645 C CA . VAL A 1 78 ? 14.745 2.428 -4.660 1.00 89.69 78 VAL A CA 1
ATOM 646 C C . VAL A 1 78 ? 15.480 1.086 -4.736 1.00 89.69 78 VAL A C 1
ATOM 648 O O . VAL A 1 78 ? 16.554 1.007 -5.326 1.00 89.69 78 VAL A O 1
ATOM 651 N N . GLU A 1 79 ? 14.871 0.013 -4.227 1.00 86.19 79 GLU A N 1
ATOM 652 C CA . GLU A 1 79 ? 15.435 -1.349 -4.243 1.00 86.19 79 GLU A CA 1
ATOM 653 C C . GLU A 1 79 ? 15.719 -1.868 -5.665 1.00 86.19 79 GLU A C 1
ATOM 655 O O . GLU A 1 79 ? 16.590 -2.709 -5.864 1.00 86.19 79 GLU A O 1
ATOM 660 N N . ASN A 1 80 ? 15.022 -1.330 -6.671 1.00 83.50 80 ASN A N 1
ATOM 661 C CA . ASN A 1 80 ? 15.151 -1.727 -8.070 1.00 83.50 80 ASN A CA 1
ATOM 662 C C . ASN A 1 80 ? 15.996 -0.742 -8.901 1.00 83.50 80 ASN A C 1
ATOM 664 O O . ASN A 1 80 ? 16.039 -0.865 -10.127 1.00 83.50 80 ASN A O 1
ATOM 668 N N . LEU A 1 81 ? 16.685 0.224 -8.276 1.00 79.38 81 LEU A N 1
ATOM 669 C CA . LEU A 1 81 ? 17.502 1.216 -8.989 1.00 79.38 81 LEU A CA 1
ATOM 670 C C . LEU A 1 81 ? 18.679 0.597 -9.745 1.00 79.38 81 LEU A C 1
ATOM 672 O O . LEU A 1 81 ? 18.996 1.047 -10.846 1.00 79.38 81 LEU A O 1
ATOM 676 N N . ASP A 1 82 ? 19.319 -0.438 -9.203 1.00 76.69 82 ASP A N 1
ATOM 677 C CA . ASP A 1 82 ? 20.445 -1.086 -9.884 1.00 76.69 82 ASP A CA 1
ATOM 678 C C . ASP A 1 82 ? 20.021 -1.779 -11.174 1.00 76.69 82 ASP A C 1
ATOM 680 O O . ASP A 1 82 ? 20.781 -1.785 -12.146 1.00 76.69 82 ASP A O 1
ATOM 684 N N . ASN A 1 83 ? 18.771 -2.250 -11.233 1.00 74.94 83 ASN A N 1
ATOM 685 C CA . ASN A 1 83 ? 18.219 -2.793 -12.462 1.00 74.94 83 ASN A CA 1
ATOM 686 C C . ASN A 1 83 ? 18.272 -1.734 -13.562 1.00 74.94 83 ASN A C 1
ATOM 688 O O . ASN A 1 83 ? 18.670 -2.083 -14.664 1.00 74.94 83 ASN A O 1
ATOM 692 N N . ILE A 1 84 ? 18.007 -0.450 -13.264 1.00 72.38 84 ILE A N 1
ATOM 693 C CA . ILE A 1 84 ? 18.011 0.671 -14.229 1.00 72.38 84 ILE A CA 1
ATOM 694 C C . ILE A 1 84 ? 19.366 0.829 -14.940 1.00 72.38 84 ILE A C 1
ATOM 696 O O . ILE A 1 84 ? 19.406 1.214 -16.108 1.00 72.38 84 ILE A O 1
ATOM 700 N N . LYS A 1 85 ? 20.493 0.478 -14.305 1.00 68.50 85 LYS A N 1
ATOM 701 C CA . LYS A 1 85 ? 21.820 0.569 -14.949 1.00 68.50 85 LYS A CA 1
ATOM 702 C C . LYS A 1 85 ? 21.945 -0.361 -16.161 1.00 68.50 85 LYS A C 1
ATOM 704 O O . LYS A 1 85 ? 22.665 -0.023 -17.099 1.00 68.50 85 LYS A O 1
ATOM 709 N N . ALA A 1 86 ? 21.202 -1.469 -16.181 1.00 64.31 86 ALA A N 1
ATOM 710 C CA . ALA A 1 86 ? 21.116 -2.378 -17.322 1.00 64.31 86 ALA A CA 1
ATOM 711 C C . ALA A 1 86 ? 20.277 -1.818 -18.495 1.00 64.31 86 ALA A C 1
ATOM 713 O O . ALA A 1 86 ? 20.276 -2.400 -19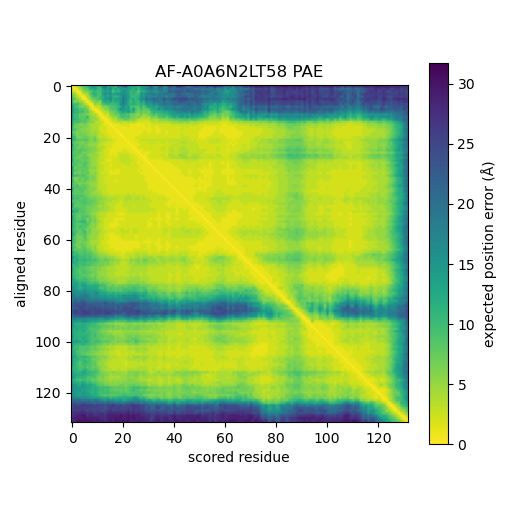.574 1.00 64.31 86 ALA A O 1
ATOM 714 N N . PHE A 1 87 ? 19.587 -0.682 -18.321 1.00 63.91 87 PHE A N 1
ATOM 715 C CA . PHE A 1 87 ? 18.669 -0.087 -19.307 1.00 63.91 87 PHE A CA 1
ATOM 716 C C . PHE A 1 87 ? 19.342 0.961 -20.208 1.00 63.91 87 PHE A C 1
ATOM 718 O O . PHE A 1 87 ? 18.653 1.729 -20.873 1.00 63.91 87 PHE A O 1
ATOM 725 N N . LYS A 1 88 ? 20.680 1.032 -20.251 1.00 62.00 88 LYS A N 1
ATOM 726 C CA . LYS A 1 88 ? 21.394 2.043 -21.056 1.00 62.00 88 LYS A CA 1
ATOM 727 C C . LYS A 1 88 ? 21.247 1.865 -22.572 1.00 62.00 88 LYS A C 1
ATOM 729 O O . LYS A 1 88 ? 21.466 2.824 -23.304 1.00 62.00 88 LYS A O 1
ATOM 734 N N . GLU A 1 89 ? 20.838 0.688 -23.039 1.00 60.62 89 GLU A N 1
ATOM 735 C CA . GLU A 1 89 ? 20.657 0.394 -24.463 1.00 60.62 89 GLU A CA 1
ATOM 736 C C . GLU A 1 89 ? 19.226 -0.113 -24.703 1.00 60.62 89 GLU A C 1
ATOM 738 O O . GLU A 1 89 ? 18.866 -1.226 -24.319 1.00 60.62 89 GLU A O 1
ATOM 743 N N . GLY A 1 90 ? 18.367 0.739 -25.273 1.00 64.75 90 GLY A N 1
ATOM 744 C CA . GLY A 1 90 ? 17.001 0.385 -25.676 1.00 64.75 90 GLY A CA 1
ATOM 745 C C . GLY A 1 90 ? 15.994 1.537 -25.585 1.00 64.75 90 GLY A C 1
ATOM 746 O O . GLY A 1 90 ? 16.102 2.412 -24.731 1.00 64.75 90 GLY A O 1
ATOM 747 N N . ASN A 1 91 ? 14.983 1.519 -26.459 1.00 67.69 91 ASN A N 1
ATOM 748 C CA . ASN A 1 91 ? 13.797 2.368 -26.326 1.00 67.69 91 ASN A CA 1
ATOM 749 C C . ASN A 1 91 ? 12.832 1.706 -25.337 1.00 67.69 91 ASN A C 1
ATOM 751 O O . ASN A 1 91 ? 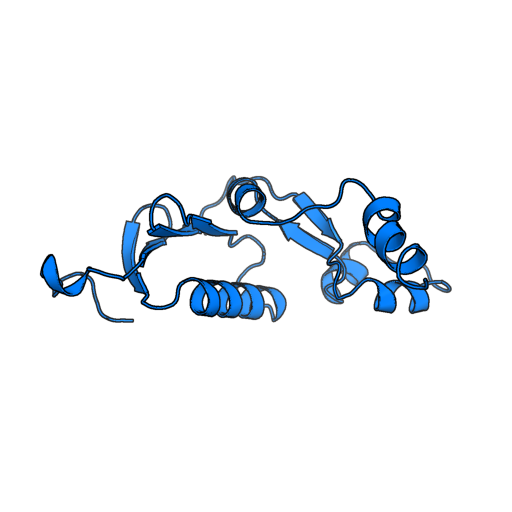12.253 0.663 -25.642 1.00 67.69 91 ASN A O 1
ATOM 755 N N . TYR A 1 92 ? 12.653 2.307 -24.162 1.00 75.06 92 TYR A N 1
ATOM 756 C CA . TYR A 1 92 ? 11.743 1.802 -23.135 1.00 75.06 92 TYR A CA 1
ATOM 757 C C . TYR A 1 92 ? 10.466 2.633 -23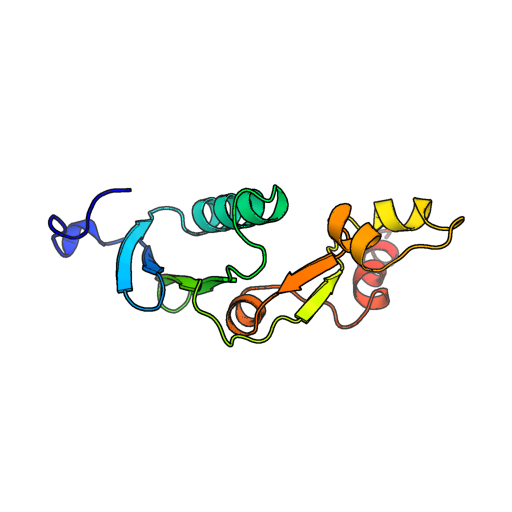.087 1.00 75.06 92 TYR A C 1
ATOM 759 O O . TYR A 1 92 ? 10.495 3.861 -23.053 1.00 75.06 92 TYR A O 1
ATOM 767 N N . ILE A 1 93 ? 9.331 1.940 -23.060 1.00 87.06 93 ILE A N 1
ATOM 768 C CA . ILE A 1 93 ? 8.010 2.544 -22.876 1.00 87.06 93 ILE A CA 1
ATOM 769 C C . ILE A 1 93 ? 7.690 2.515 -21.380 1.00 87.06 93 ILE A C 1
ATOM 771 O O . ILE A 1 93 ? 8.090 1.582 -20.683 1.00 87.06 93 ILE A O 1
ATOM 775 N N . PHE A 1 94 ? 6.944 3.498 -20.877 1.00 88.62 94 PHE A N 1
ATOM 776 C CA . PHE A 1 94 ? 6.527 3.568 -19.471 1.00 88.62 94 PHE A CA 1
ATOM 777 C C . PHE A 1 94 ? 5.948 2.241 -18.944 1.00 88.62 94 PHE A C 1
ATOM 779 O O . PHE A 1 94 ? 6.324 1.783 -17.868 1.00 88.62 94 PHE A O 1
ATOM 786 N N . THR A 1 95 ? 5.107 1.575 -19.740 1.00 88.31 95 THR A N 1
ATOM 787 C CA . THR A 1 95 ? 4.530 0.261 -19.415 1.00 88.31 95 THR A CA 1
ATOM 788 C C . THR A 1 95 ? 5.593 -0.802 -19.155 1.00 88.31 95 THR A C 1
ATOM 790 O O . THR A 1 95 ? 5.442 -1.594 -18.241 1.00 88.31 95 THR A O 1
ATOM 793 N N . SER A 1 96 ? 6.715 -0.778 -19.875 1.00 88.31 96 SER A N 1
ATOM 794 C CA . SER A 1 96 ? 7.814 -1.724 -19.656 1.00 88.31 96 SER A CA 1
ATOM 795 C C . SER A 1 96 ? 8.553 -1.490 -18.334 1.00 88.31 96 SER A C 1
ATOM 797 O O . SER A 1 96 ? 9.016 -2.444 -17.716 1.00 88.31 96 SER A O 1
ATOM 799 N N . LEU A 1 97 ? 8.654 -0.237 -17.877 1.00 88.88 97 LEU A N 1
ATOM 800 C CA . LEU A 1 97 ? 9.263 0.105 -16.585 1.00 88.88 97 LEU A CA 1
ATOM 801 C C . LEU A 1 97 ? 8.333 -0.275 -15.432 1.00 88.88 97 LEU A C 1
ATOM 803 O O . LEU A 1 97 ? 8.778 -0.836 -14.430 1.00 88.88 97 LEU A O 1
ATOM 807 N N . TRP A 1 98 ? 7.039 -0.018 -15.619 1.00 88.44 98 TRP A N 1
ATOM 808 C CA . TRP A 1 98 ? 5.977 -0.489 -14.742 1.00 88.44 98 TRP A CA 1
ATOM 809 C C . TRP A 1 98 ? 5.994 -2.015 -14.619 1.00 88.44 98 TRP A C 1
ATOM 811 O O . TRP A 1 98 ? 6.021 -2.565 -13.521 1.00 88.44 98 TRP A O 1
ATOM 821 N N . ASP A 1 99 ? 6.054 -2.713 -15.754 1.00 86.94 99 ASP A N 1
ATOM 822 C CA . ASP A 1 99 ? 5.956 -4.166 -15.786 1.00 86.94 99 ASP A CA 1
ATOM 823 C C . ASP A 1 99 ? 7.124 -4.859 -15.086 1.00 86.94 99 ASP A C 1
ATOM 825 O O . ASP A 1 99 ? 6.942 -5.924 -14.496 1.00 86.94 99 ASP A O 1
ATOM 829 N N . LYS A 1 100 ? 8.299 -4.226 -15.120 1.00 85.88 100 LYS A N 1
ATOM 830 C CA . LYS A 1 100 ? 9.519 -4.674 -14.444 1.00 85.88 100 LYS A CA 1
ATOM 831 C C . LYS A 1 100 ? 9.599 -4.248 -12.972 1.00 85.88 100 LYS A C 1
ATOM 833 O O . LYS A 1 100 ? 10.605 -4.532 -12.330 1.00 85.88 100 LYS A O 1
ATOM 838 N N . GLY A 1 101 ? 8.584 -3.562 -12.439 1.00 87.81 101 GLY A N 1
ATOM 839 C CA . GLY A 1 101 ? 8.548 -3.110 -11.044 1.00 87.81 101 GLY A CA 1
ATOM 840 C C . GLY A 1 101 ? 9.546 -1.996 -10.718 1.00 87.81 101 GLY A C 1
ATOM 841 O O . GLY A 1 101 ? 9.885 -1.796 -9.555 1.00 87.81 101 GLY A O 1
ATOM 842 N N . ILE A 1 102 ? 10.046 -1.282 -11.732 1.00 90.00 102 ILE A N 1
ATOM 843 C CA . ILE A 1 102 ? 10.908 -0.106 -11.530 1.00 90.00 102 ILE A CA 1
ATOM 844 C C . ILE A 1 102 ? 10.075 1.072 -11.047 1.00 90.00 102 ILE A C 1
ATOM 846 O O . ILE A 1 102 ? 10.543 1.870 -10.239 1.00 90.00 102 ILE A O 1
ATOM 850 N N . ILE A 1 103 ? 8.851 1.176 -11.560 1.00 92.12 103 ILE A N 1
ATOM 851 C CA . ILE A 1 103 ? 7.886 2.198 -11.178 1.00 92.12 103 ILE A CA 1
ATOM 852 C C . ILE A 1 103 ? 6.782 1.532 -10.361 1.00 92.12 103 ILE A C 1
ATOM 854 O O . ILE A 1 103 ? 6.267 0.491 -10.763 1.00 92.12 103 ILE A O 1
ATOM 858 N N . GLU A 1 104 ? 6.403 2.154 -9.249 1.00 92.75 104 GLU A N 1
ATOM 859 C CA . GLU A 1 104 ? 5.241 1.792 -8.437 1.00 92.75 104 GLU A CA 1
ATOM 860 C C . GLU A 1 104 ? 4.326 3.018 -8.282 1.00 92.75 104 GLU A C 1
ATOM 862 O O . GLU A 1 104 ? 4.788 4.158 -8.235 1.00 92.75 104 GLU A O 1
ATOM 867 N N . PHE A 1 105 ? 3.010 2.798 -8.281 1.00 94.38 105 PHE A N 1
ATOM 868 C CA . PHE A 1 105 ? 2.014 3.852 -8.120 1.00 94.38 105 PHE A CA 1
ATOM 869 C C . PHE A 1 105 ? 1.722 3.977 -6.631 1.00 94.38 105 PHE A C 1
ATOM 871 O O . PHE A 1 105 ? 1.296 3.006 -6.010 1.00 94.38 105 PHE A O 1
ATOM 878 N N . ILE A 1 106 ? 1.939 5.167 -6.085 1.00 95.19 106 ILE A N 1
ATOM 879 C CA . ILE A 1 106 ? 1.696 5.486 -4.680 1.00 95.19 106 ILE A CA 1
ATOM 880 C C . ILE A 1 106 ? 0.551 6.493 -4.609 1.00 95.19 106 ILE A C 1
ATOM 882 O O . ILE A 1 106 ? 0.526 7.463 -5.369 1.00 95.19 106 ILE A O 1
ATOM 886 N N . GLY A 1 107 ? -0.435 6.224 -3.757 1.00 94.31 107 GLY A N 1
ATOM 887 C CA . GLY A 1 107 ? -1.533 7.153 -3.500 1.00 94.31 107 GLY A CA 1
ATOM 888 C C . GLY A 1 107 ? -1.170 8.185 -2.431 1.00 94.31 107 GLY A C 1
ATOM 889 O O . GLY A 1 107 ? -0.137 8.079 -1.773 1.00 94.31 107 GLY A O 1
ATOM 890 N N . THR A 1 108 ? -2.016 9.201 -2.275 1.00 92.00 108 THR A N 1
ATOM 891 C CA . THR A 1 108 ? -1.793 10.312 -1.336 1.00 92.00 108 THR A CA 1
ATOM 892 C C . THR A 1 108 ? -1.749 9.871 0.130 1.00 92.00 108 THR A C 1
ATOM 894 O O . THR A 1 108 ? -0.930 10.371 0.890 1.00 92.00 108 THR A O 1
ATOM 897 N N . GLU A 1 109 ? -2.596 8.926 0.529 1.00 91.75 109 GLU A N 1
ATOM 898 C CA . GLU A 1 109 ? -2.649 8.392 1.893 1.00 91.75 109 GLU A CA 1
ATOM 899 C C . GLU A 1 109 ? -1.444 7.490 2.188 1.00 91.75 109 GLU A C 1
ATOM 901 O O . GLU A 1 109 ? -0.899 7.515 3.290 1.00 91.75 109 GLU A O 1
ATOM 906 N N . GLU A 1 110 ? -1.006 6.695 1.210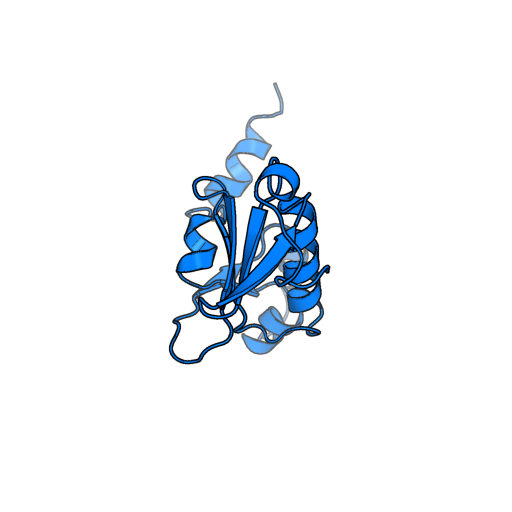 1.00 93.50 110 GLU A N 1
ATOM 907 C CA . GLU A 1 110 ? 0.202 5.871 1.326 1.00 93.50 110 GLU A CA 1
ATOM 908 C C . GLU A 1 110 ? 1.482 6.718 1.323 1.00 93.50 110 GLU A C 1
ATOM 910 O O . GLU A 1 110 ? 2.469 6.320 1.943 1.00 93.50 110 GLU A O 1
ATOM 915 N N . GLU A 1 111 ? 1.462 7.903 0.700 1.00 92.62 111 GLU A N 1
ATOM 916 C CA . GLU A 1 111 ? 2.597 8.833 0.703 1.00 92.62 111 GLU A CA 1
ATOM 917 C C . GLU A 1 111 ? 2.956 9.319 2.119 1.00 92.62 111 GLU A C 1
ATOM 919 O O . GLU A 1 111 ? 4.133 9.530 2.398 1.00 92.62 111 GLU A O 1
ATOM 924 N N . GLU A 1 112 ? 1.987 9.398 3.038 1.00 91.19 112 GLU A N 1
ATOM 925 C CA . GLU A 1 112 ? 2.213 9.786 4.441 1.00 91.19 112 GLU A CA 1
ATOM 926 C C . GLU A 1 112 ? 2.980 8.736 5.269 1.00 91.19 112 GLU A C 1
ATOM 928 O O . GLU A 1 112 ? 3.566 9.074 6.296 1.00 91.19 112 GLU A O 1
ATOM 933 N N . ASP A 1 113 ? 2.984 7.472 4.834 1.00 90.00 113 ASP A N 1
ATOM 934 C CA . ASP A 1 113 ? 3.676 6.348 5.492 1.00 90.00 113 ASP A CA 1
ATOM 935 C C . ASP A 1 113 ? 4.951 5.922 4.734 1.00 90.00 113 ASP A C 1
ATOM 937 O O . ASP A 1 113 ? 5.727 5.091 5.205 1.00 90.00 113 ASP A O 1
ATOM 941 N N . CYS A 1 114 ? 5.202 6.473 3.543 1.00 88.56 114 CYS A N 1
ATOM 942 C CA . CYS A 1 114 ? 6.352 6.099 2.727 1.00 88.56 114 CYS A CA 1
ATOM 943 C C . CYS A 1 114 ? 7.511 7.106 2.831 1.00 88.56 114 CYS A C 1
ATOM 945 O O . CYS A 1 114 ? 7.321 8.317 2.926 1.00 88.56 114 CYS A O 1
ATOM 947 N N 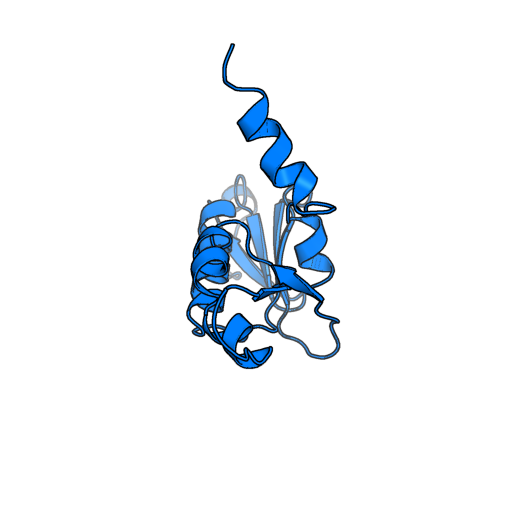. CYS A 1 115 ? 8.747 6.608 2.748 1.00 89.88 115 CYS A N 1
ATOM 948 C CA . CYS A 1 115 ? 9.926 7.464 2.638 1.00 89.88 115 CYS A CA 1
ATOM 949 C C . CYS A 1 115 ? 10.188 7.799 1.166 1.00 89.88 115 CYS A C 1
ATOM 951 O O . CYS A 1 115 ? 10.574 6.925 0.387 1.00 89.88 115 CYS A O 1
ATOM 953 N N . THR A 1 116 ? 10.031 9.068 0.785 1.00 91.56 116 THR A N 1
ATOM 954 C CA . THR A 1 116 ? 10.381 9.548 -0.558 1.00 91.56 116 THR A CA 1
ATOM 955 C C . THR A 1 116 ? 11.647 10.397 -0.525 1.00 91.56 116 THR A C 1
ATOM 957 O O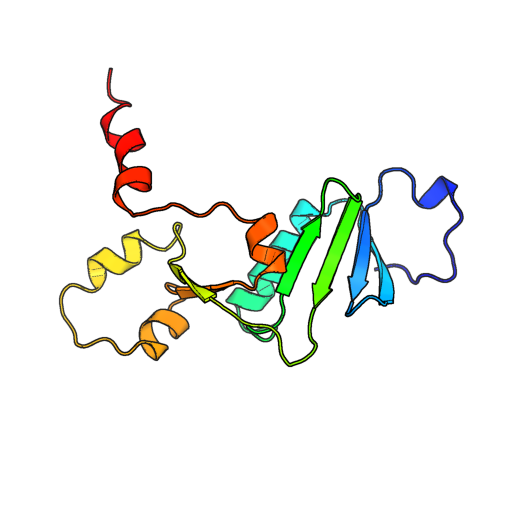 . THR A 1 116 ? 11.838 11.248 0.341 1.00 91.56 116 THR A O 1
ATOM 960 N N . ALA A 1 117 ? 12.532 10.179 -1.497 1.00 91.25 117 ALA A N 1
ATOM 961 C CA . ALA A 1 117 ? 13.681 11.047 -1.712 1.00 91.25 117 ALA A CA 1
ATOM 962 C C . ALA A 1 117 ? 13.328 12.159 -2.703 1.00 91.25 117 ALA A C 1
ATOM 964 O O . ALA A 1 117 ? 12.674 11.926 -3.719 1.00 91.25 117 ALA A O 1
ATOM 965 N N . TRP A 1 118 ? 13.835 13.368 -2.458 1.00 89.12 118 TRP A N 1
ATOM 966 C CA . TRP A 1 118 ? 13.642 14.512 -3.362 1.00 89.12 118 TRP A CA 1
ATOM 967 C C . TRP A 1 118 ? 14.382 14.369 -4.697 1.00 89.12 118 TRP A C 1
ATOM 969 O O . TRP A 1 118 ? 14.110 15.093 -5.652 1.00 89.12 118 TRP A O 1
ATOM 979 N N . GLY A 1 119 ? 15.345 13.457 -4.771 1.00 87.31 119 GLY A N 1
ATOM 980 C CA . GLY A 1 119 ? 16.099 13.175 -5.979 1.00 87.31 119 GLY A CA 1
ATOM 981 C C . GLY A 1 119 ? 17.172 12.128 -5.734 1.00 87.31 119 GLY A C 1
ATOM 982 O O . GLY A 1 119 ? 17.567 11.879 -4.597 1.00 87.31 119 GLY A O 1
ATOM 983 N N . ILE A 1 120 ? 17.679 11.547 -6.821 1.00 84.50 120 ILE A N 1
ATOM 984 C CA . ILE A 1 120 ? 18.643 10.442 -6.753 1.00 84.50 120 ILE A CA 1
ATOM 985 C C . ILE A 1 120 ? 19.963 10.817 -6.068 1.00 84.50 120 ILE A C 1
ATOM 987 O O . ILE A 1 120 ? 20.588 9.968 -5.450 1.00 84.50 120 ILE A O 1
ATOM 991 N N . ARG A 1 121 ? 20.367 12.093 -6.117 1.00 85.44 121 ARG A N 1
ATOM 992 C CA . ARG A 1 121 ? 21.575 12.584 -5.430 1.00 85.44 121 ARG A CA 1
ATOM 993 C C . ARG A 1 121 ? 21.542 12.313 -3.922 1.00 85.44 121 ARG A C 1
ATOM 995 O O . ARG A 1 121 ? 22.509 11.795 -3.385 1.00 85.44 121 ARG A O 1
ATOM 1002 N N . PHE A 1 122 ? 20.390 12.526 -3.288 1.00 85.00 122 PHE A N 1
ATOM 1003 C CA . PHE A 1 122 ? 20.212 12.337 -1.848 1.00 85.00 122 PHE A CA 1
ATOM 1004 C C . PHE A 1 122 ? 20.167 10.860 -1.441 1.00 85.00 122 PHE A C 1
ATOM 1006 O O . PHE A 1 122 ? 20.311 10.549 -0.270 1.00 85.00 122 PHE A O 1
ATOM 1013 N N . LEU A 1 123 ? 19.974 9.946 -2.398 1.00 81.81 123 LEU A N 1
ATOM 1014 C CA . LEU A 1 123 ? 20.084 8.505 -2.157 1.00 81.81 123 LEU A CA 1
ATOM 1015 C C . LEU A 1 123 ? 21.536 8.007 -2.241 1.00 81.81 123 LEU A C 1
ATOM 1017 O O . LEU A 1 123 ? 21.839 6.928 -1.746 1.00 81.81 123 LEU A O 1
ATOM 1021 N N . LEU A 1 124 ? 22.421 8.751 -2.915 1.00 74.81 124 LEU A N 1
ATOM 1022 C CA . LEU A 1 124 ? 23.798 8.336 -3.205 1.00 74.81 124 LEU A CA 1
ATOM 1023 C C . LEU A 1 124 ? 24.840 9.036 -2.319 1.00 74.81 124 LEU A C 1
ATOM 1025 O O . LEU A 1 124 ? 25.958 8.535 -2.200 1.00 74.81 124 LEU A O 1
ATOM 1029 N N . GLU A 1 125 ? 24.494 10.172 -1.709 1.00 66.75 125 GLU A N 1
ATOM 1030 C CA . GLU A 1 125 ? 25.399 10.969 -0.866 1.00 66.75 125 GLU A CA 1
ATOM 1031 C C . GLU A 1 125 ? 25.907 10.193 0.368 1.00 66.75 125 GLU A C 1
ATOM 1033 O O . GLU A 1 125 ? 27.099 10.265 0.671 1.00 66.75 125 GLU A O 1
ATOM 1038 N N . ASP A 1 126 ? 25.082 9.344 0.992 1.00 57.44 126 ASP A N 1
ATOM 1039 C CA . ASP A 1 126 ? 25.488 8.540 2.162 1.00 57.44 126 ASP A CA 1
ATOM 1040 C C . ASP A 1 126 ? 26.504 7.426 1.828 1.00 57.44 126 ASP A C 1
ATOM 1042 O O . ASP A 1 126 ? 27.297 7.004 2.677 1.00 57.44 126 ASP A O 1
ATOM 1046 N N . ILE A 1 127 ? 26.552 6.977 0.568 1.00 56.22 127 ILE A N 1
ATOM 1047 C CA . ILE A 1 127 ? 27.493 5.936 0.115 1.00 56.22 127 ILE A CA 1
ATOM 1048 C C . ILE A 1 127 ? 28.907 6.518 -0.043 1.00 56.22 127 ILE A C 1
ATOM 1050 O O . ILE A 1 127 ? 29.897 5.821 0.172 1.00 56.22 127 ILE A O 1
ATOM 1054 N N . ALA A 1 128 ? 29.020 7.806 -0.377 1.00 52.31 128 ALA A N 1
ATOM 1055 C CA . ALA A 1 128 ? 30.308 8.480 -0.534 1.00 52.31 128 ALA A CA 1
ATOM 1056 C C . ALA A 1 128 ? 30.939 8.904 0.808 1.00 52.31 128 ALA A C 1
ATOM 1058 O O . ALA A 1 128 ? 32.156 9.065 0.876 1.00 52.31 128 ALA A O 1
ATOM 1059 N N . GLY A 1 129 ? 30.137 9.059 1.870 1.00 50.34 129 GLY A N 1
ATOM 1060 C CA . GLY A 1 129 ? 30.595 9.462 3.207 1.00 50.34 129 GLY A CA 1
ATOM 1061 C C . GLY A 1 129 ? 31.048 8.323 4.133 1.00 50.34 129 GLY A C 1
ATOM 1062 O O . GLY A 1 129 ? 31.601 8.600 5.192 1.00 50.34 129 GLY A O 1
ATOM 1063 N N . SER A 1 130 ? 30.852 7.057 3.747 1.00 46.50 130 SER A N 1
ATOM 1064 C CA . SER A 1 130 ? 31.087 5.876 4.605 1.00 46.50 130 SER A CA 1
ATOM 1065 C C . SER A 1 130 ? 32.450 5.188 4.389 1.00 46.50 130 SER A C 1
ATOM 1067 O O . SER A 1 130 ? 32.589 3.994 4.639 1.00 46.50 130 SER A O 1
ATOM 1069 N N . ASN A 1 131 ? 33.455 5.927 3.911 1.00 41.59 131 ASN A N 1
ATOM 1070 C CA . ASN A 1 131 ? 34.856 5.492 3.835 1.00 41.59 131 ASN A CA 1
ATOM 1071 C C . ASN A 1 131 ? 35.752 6.491 4.586 1.00 41.59 131 ASN A C 1
ATOM 1073 O O . ASN A 1 131 ? 36.521 7.217 3.956 1.00 41.59 131 ASN A O 1
ATOM 1077 N N . LEU A 1 132 ? 35.631 6.538 5.915 1.00 36.72 132 LEU A N 1
ATOM 1078 C CA . LEU A 1 132 ? 36.618 7.107 6.840 1.00 36.72 132 LEU A CA 1
ATOM 1079 C C . LEU A 1 132 ? 36.634 6.288 8.133 1.00 36.72 132 LEU A C 1
ATOM 1081 O O . LEU A 1 132 ? 35.537 6.053 8.684 1.00 36.72 132 LEU A O 1
#

Nearest PDB structures (foldseek):
  8xmc-assembly1_B  TM=8.888E-01  e=3.457E-12  Arabidopsis thaliana
  8him-assembly1_B  TM=8.743E-01  e=1.892E-11  Brassica oleracea
  8xmb-assembly1_B  TM=8.923E-01  e=4.289E-11  Arabidopsis thaliana
  8hil-assembly1_B  TM=8.593E-01  e=1.668E-11  Brassica oleracea
  8yfq-assembly1_B  TM=8.238E-01  e=8.190E-08  Komagataella phaffii

Radius of gyration: 18.15 Å; Cα contacts (8 Å, |Δi|>4): 162; chains: 1; bounding box: 55×28×53 Å

Mean predicted aligned error: 7.74 Å

Foldseek 3Di:
DDAPPDDDPVNCPQWAFEEEQNHTGGIDNDLPVVLVVVVVCCLVVVDPLPWAWACDVVNSYIYIYDDPDFDWDKDADPVCVVVVVVVPDDDDDPVNCVNVRRIGIHTPRNVVRDDDDPDPCVVCVVVVVPPD

Sequence (132 aa):
MEKLVDYTYTKLEGKHKVFLNGGWVGVCEDPCLFVGELRSMRRRRQLPYQVEIKRDEQQREVRIFSDAGRILRPLIVVENLDNIKAFKEGNYIFTSLWDKGIIEFIGTEEEEDCCTAWGIRFLLEDIAGSNL

Secondary structure (DSSP, 8-state):
---GGG--GGGGTTPEEEEETTEEEEEES-HHHHHHHHHHHHHTTSS-TT-EEEEETTTTEEEEE--S---EEEEE-GGGHHHHHTTSSS---HHHHHHTTSEEEEEHHHHTTS---SSHHHHHHHHHS---